Protein AF-A0A0C9UQQ0-F1 (afdb_monomer_lite)

Organism: Sphaerobolus stellatus (strain SS14) (NCBI:txid990650)

Secondary structure (DSSP, 8-state):
----S---TT-GGG-------SS-------HHHHHHHHHHHHHHHH--GGGHHHHHHHHHHHHHHS-SS-TTTT---HHHHHHHHHHHHHHHHHHHHS--------PPP-

Foldseek 3Di:
DDDDPDPDPPPPVPDDPDDDPPDDPDDDPLVLLVVLLVLLVVLLVVLDLVSLVVSLVSLVVSQVPPDPPPPPPDPPHCVSNVSSVVSNVNSCVCVVPPDPPDPPDDPDDD

Structure (mmCIF, N/CA/C/O backbone):
data_AF-A0A0C9UQQ0-F1
#
_entry.id   AF-A0A0C9UQQ0-F1
#
loop_
_atom_site.group_PDB
_atom_site.id
_atom_site.type_symbol
_atom_site.label_atom_id
_atom_site.label_alt_id
_atom_site.label_comp_id
_atom_site.label_asym_id
_atom_site.label_entity_id
_atom_site.label_seq_id
_atom_site.pdbx_PDB_ins_code
_atom_site.Cartn_x
_atom_site.Cartn_y
_atom_site.Cartn_z
_atom_site.occupancy
_atom_site.B_iso_or_equiv
_atom_site.auth_seq_id
_atom_site.auth_comp_id
_atom_site.auth_asym_id
_atom_site.auth_atom_id
_atom_site.pdbx_PDB_model_num
ATOM 1 N N . MET A 1 1 ? 32.191 -33.423 -47.385 1.00 38.34 1 MET A N 1
ATOM 2 C CA . MET A 1 1 ? 31.825 -33.497 -45.953 1.00 38.34 1 MET A CA 1
ATOM 3 C C . MET A 1 1 ? 31.702 -32.057 -45.467 1.00 38.34 1 MET A C 1
ATOM 5 O O . MET A 1 1 ? 32.693 -31.356 -45.504 1.00 38.34 1 MET A O 1
ATOM 9 N N . SER A 1 2 ? 30.473 -31.533 -45.368 1.00 46.69 2 SER A N 1
ATOM 10 C CA . SER A 1 2 ? 29.757 -31.385 -44.082 1.00 46.69 2 SER A CA 1
ATOM 11 C C . SER A 1 2 ? 30.362 -30.217 -43.283 1.00 46.69 2 SER A C 1
ATOM 13 O O . SER A 1 2 ? 31.469 -30.362 -42.793 1.00 46.69 2 SER A O 1
ATOM 15 N N . GLN A 1 3 ? 29.736 -29.048 -43.146 1.00 52.81 3 GLN A N 1
ATOM 16 C CA . GLN A 1 3 ? 28.406 -28.850 -42.562 1.00 52.81 3 GLN A CA 1
ATOM 17 C C . GLN A 1 3 ? 27.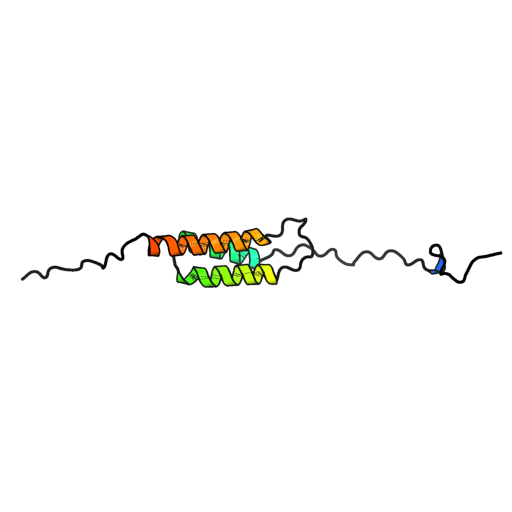661 -27.638 -43.152 1.00 52.81 3 GLN A C 1
ATOM 19 O O . GLN A 1 3 ? 28.233 -26.769 -43.800 1.00 52.81 3 GLN A O 1
ATOM 24 N N . SER A 1 4 ? 26.351 -27.676 -42.940 1.00 48.22 4 SER A N 1
ATOM 25 C CA . SER A 1 4 ? 25.288 -26.756 -43.328 1.00 48.22 4 SER A CA 1
ATOM 26 C C . SER A 1 4 ? 25.578 -25.268 -43.145 1.00 48.22 4 SER A C 1
ATOM 28 O O . SER A 1 4 ? 26.258 -24.858 -42.212 1.00 48.22 4 SER A O 1
ATOM 30 N N . THR A 1 5 ? 24.915 -24.482 -43.995 1.00 54.09 5 THR A N 1
ATOM 31 C CA . THR A 1 5 ? 24.582 -23.046 -43.940 1.00 54.09 5 THR A CA 1
ATOM 32 C C . THR A 1 5 ? 23.835 -22.658 -42.650 1.00 54.09 5 THR A C 1
ATOM 34 O O . THR A 1 5 ? 22.762 -22.060 -42.669 1.00 54.09 5 THR A O 1
ATOM 37 N N . GLN A 1 6 ? 24.357 -23.084 -41.510 1.00 57.81 6 GLN A N 1
ATOM 38 C CA . GLN A 1 6 ? 23.810 -22.891 -40.185 1.00 57.81 6 GLN A CA 1
ATOM 39 C C . GLN A 1 6 ? 24.735 -21.881 -39.526 1.00 57.81 6 GLN A C 1
ATOM 41 O O . GLN A 1 6 ? 25.897 -22.191 -39.290 1.00 57.81 6 GLN A O 1
ATOM 46 N N . ALA A 1 7 ? 24.224 -20.657 -39.373 1.00 64.75 7 ALA A N 1
ATOM 47 C CA . ALA A 1 7 ? 24.937 -19.488 -38.871 1.00 64.75 7 ALA A CA 1
ATOM 48 C C . ALA A 1 7 ? 25.946 -19.876 -37.783 1.00 64.75 7 ALA A C 1
ATOM 50 O O . ALA A 1 7 ? 25.546 -20.336 -36.711 1.00 64.75 7 ALA A O 1
ATOM 51 N N . ASP A 1 8 ? 27.236 -19.748 -38.099 1.00 74.75 8 ASP A N 1
ATOM 52 C CA . ASP A 1 8 ? 28.309 -20.079 -37.174 1.00 74.75 8 ASP A CA 1
ATOM 53 C C . ASP A 1 8 ? 28.226 -19.105 -35.987 1.00 74.75 8 ASP A C 1
ATOM 55 O O . ASP A 1 8 ? 28.390 -17.898 -36.173 1.00 74.75 8 ASP A O 1
ATOM 59 N N . PRO A 1 9 ? 27.949 -19.579 -34.758 1.00 73.75 9 PRO A N 1
ATOM 60 C CA . PRO A 1 9 ? 27.834 -18.708 -33.591 1.00 73.75 9 PRO A CA 1
ATOM 61 C C . PRO A 1 9 ? 29.172 -18.078 -33.174 1.00 73.75 9 PRO A C 1
ATOM 63 O O . PRO A 1 9 ? 29.201 -17.299 -32.222 1.00 73.75 9 PRO A O 1
ATOM 66 N N . ARG A 1 10 ? 30.280 -18.438 -33.834 1.00 72.69 10 ARG A N 1
ATOM 67 C CA . ARG A 1 10 ? 31.626 -17.903 -33.599 1.00 72.69 10 ARG A CA 1
ATOM 68 C C . ARG A 1 10 ? 32.086 -16.949 -34.704 1.00 72.69 10 ARG A C 1
ATOM 70 O O . ARG A 1 10 ? 33.278 -16.677 -34.791 1.00 72.69 10 ARG A O 1
ATOM 77 N N . ASP A 1 11 ? 31.170 -16.474 -35.546 1.00 79.19 11 ASP A N 1
ATOM 78 C CA . ASP A 1 11 ? 31.479 -15.541 -36.626 1.00 79.19 11 ASP A CA 1
ATOM 79 C C . ASP A 1 11 ? 31.992 -14.191 -36.070 1.00 79.19 11 ASP A C 1
ATOM 81 O O . ASP A 1 11 ? 31.222 -13.460 -35.435 1.00 79.19 11 ASP A O 1
ATOM 85 N N . PRO A 1 12 ? 33.267 -13.822 -36.319 1.00 76.69 12 PRO A N 1
ATOM 86 C CA . PRO A 1 12 ? 33.845 -12.573 -35.826 1.00 76.69 12 PRO A CA 1
ATOM 87 C C . PRO A 1 12 ? 33.226 -11.331 -36.482 1.00 76.69 12 PRO A C 1
ATOM 89 O O . PRO A 1 12 ? 33.375 -10.220 -35.978 1.00 76.69 12 PRO A O 1
ATOM 92 N N . SER A 1 13 ? 32.504 -11.490 -37.598 1.00 80.25 13 SER A N 1
ATOM 93 C CA . SER A 1 13 ? 31.788 -10.385 -38.244 1.00 80.25 13 SER A CA 1
ATOM 94 C C . SER A 1 13 ? 30.493 -9.990 -37.519 1.00 80.25 13 SER A C 1
ATOM 96 O O . SER A 1 13 ? 29.964 -8.904 -37.756 1.00 80.25 13 SER A O 1
ATOM 98 N N . ALA A 1 14 ? 30.014 -10.830 -36.594 1.00 76.69 14 ALA A N 1
ATOM 99 C CA . ALA A 1 14 ? 28.842 -10.576 -35.757 1.00 76.69 14 ALA A CA 1
ATOM 100 C C . ALA A 1 14 ? 29.190 -9.969 -34.380 1.00 76.69 14 ALA A C 1
ATOM 102 O O . ALA A 1 14 ? 28.309 -9.795 -33.532 1.00 76.69 14 ALA A O 1
ATOM 103 N N . GLU A 1 15 ? 30.461 -9.638 -34.139 1.00 82.19 15 GLU A N 1
ATOM 104 C CA . GLU A 1 15 ? 30.904 -9.011 -32.896 1.00 82.19 15 GLU A CA 1
ATOM 105 C C . GLU A 1 15 ? 30.443 -7.546 -32.836 1.00 82.19 15 GLU A C 1
ATOM 107 O O . GLU A 1 15 ? 30.807 -6.711 -33.663 1.00 82.19 15 GLU A O 1
ATOM 112 N N . VAL A 1 16 ? 29.638 -7.213 -31.825 1.00 83.19 16 VAL A N 1
ATOM 113 C CA . VAL A 1 16 ? 29.220 -5.835 -31.537 1.00 83.19 16 VAL A CA 1
ATOM 114 C C . VAL A 1 16 ? 29.936 -5.372 -30.269 1.00 83.19 16 VAL A C 1
ATOM 116 O O . VAL A 1 16 ? 29.941 -6.110 -29.278 1.00 83.19 16 VAL A O 1
ATOM 119 N N . PRO A 1 17 ? 30.529 -4.161 -30.245 1.00 82.69 17 PRO A N 1
ATOM 120 C CA . PRO A 1 17 ? 31.155 -3.639 -29.040 1.00 82.69 17 PRO A CA 1
ATOM 121 C C . PRO A 1 17 ? 30.134 -3.575 -27.904 1.00 82.69 17 PRO A C 1
ATOM 123 O O . PRO A 1 17 ? 29.027 -3.057 -28.066 1.00 82.69 17 PRO A O 1
ATOM 126 N N . LEU A 1 18 ? 30.521 -4.086 -26.735 1.00 80.31 18 LEU A N 1
ATOM 127 C CA . LEU A 1 18 ? 29.687 -4.065 -25.540 1.00 80.31 18 LEU A CA 1
ATOM 128 C C . LEU A 1 18 ? 29.391 -2.611 -25.138 1.00 80.31 18 LEU A C 1
ATOM 130 O O . LEU A 1 18 ? 30.210 -1.951 -24.498 1.00 80.31 18 LEU A O 1
ATOM 134 N N . SER A 1 19 ? 28.207 -2.107 -25.485 1.00 83.12 19 SER A N 1
ATOM 135 C CA . SER A 1 19 ? 27.733 -0.817 -24.994 1.00 83.12 19 SER A CA 1
ATOM 136 C C . SER A 1 19 ? 27.001 -1.023 -23.673 1.00 83.12 19 SER A C 1
ATOM 138 O O . SER A 1 19 ? 25.894 -1.566 -23.639 1.00 83.12 19 SER A O 1
ATOM 140 N N . LEU A 1 20 ? 27.602 -0.573 -22.575 1.00 80.88 20 LEU A N 1
ATOM 141 C CA . LEU A 1 20 ? 26.883 -0.491 -21.310 1.00 80.88 20 LEU A CA 1
ATOM 142 C C . LEU A 1 20 ? 25.758 0.552 -21.439 1.00 80.88 20 LEU A C 1
ATOM 144 O O . LEU A 1 20 ? 25.945 1.579 -22.100 1.00 80.88 20 LEU A O 1
ATOM 148 N N . PRO A 1 21 ? 24.587 0.325 -20.821 1.00 78.75 21 PRO A N 1
ATOM 149 C CA . PRO A 1 21 ? 23.523 1.316 -20.821 1.00 78.75 21 PRO A CA 1
ATOM 150 C C . PRO A 1 21 ? 24.042 2.640 -20.245 1.00 78.75 21 PRO A C 1
ATOM 152 O O . PRO A 1 21 ? 24.675 2.669 -19.191 1.00 78.75 21 PRO A O 1
ATOM 155 N N . LYS A 1 22 ? 23.744 3.748 -20.942 1.00 71.44 22 LYS A N 1
ATOM 156 C CA . LYS A 1 22 ? 24.230 5.112 -20.640 1.00 71.44 22 LYS A CA 1
ATOM 157 C C . LYS A 1 22 ? 23.965 5.558 -19.195 1.00 71.44 22 LYS A C 1
ATOM 159 O O . LYS A 1 22 ? 24.650 6.436 -18.681 1.00 71.44 22 LYS A O 1
ATOM 164 N N . ALA A 1 23 ? 22.981 4.952 -18.540 1.00 74.06 23 ALA A N 1
ATOM 165 C CA . ALA A 1 23 ? 22.782 5.062 -17.110 1.00 74.06 23 ALA A CA 1
ATOM 166 C C . ALA A 1 23 ? 22.220 3.748 -16.567 1.00 74.06 23 ALA A C 1
ATOM 168 O O . ALA A 1 23 ? 21.233 3.215 -17.076 1.00 74.06 23 ALA A O 1
ATOM 169 N N . TRP A 1 24 ? 22.805 3.275 -15.472 1.00 65.31 24 TRP A N 1
ATOM 170 C CA . TRP A 1 24 ? 22.096 2.406 -14.546 1.00 65.31 24 TRP A CA 1
ATOM 171 C C . TRP A 1 24 ? 20.933 3.225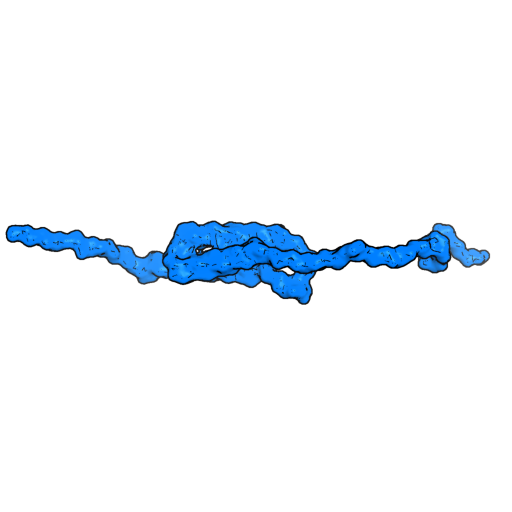 -13.985 1.00 65.31 24 TRP A C 1
ATOM 173 O O . TRP A 1 24 ? 21.158 4.337 -13.496 1.00 65.31 24 TRP A O 1
ATOM 183 N N . ARG A 1 25 ? 19.688 2.740 -14.104 1.00 61.34 25 ARG A N 1
ATOM 184 C CA . ARG A 1 25 ? 18.549 3.410 -13.460 1.00 61.34 25 ARG A CA 1
ATOM 185 C C . ARG A 1 25 ? 18.864 3.504 -11.972 1.00 61.34 25 ARG A C 1
ATOM 187 O O . ARG A 1 25 ? 18.869 2.489 -11.285 1.00 61.34 25 ARG A O 1
ATOM 194 N N . LYS A 1 26 ? 19.156 4.714 -11.495 1.00 59.84 26 LYS A N 1
ATOM 195 C CA . LYS A 1 26 ? 19.209 4.983 -10.064 1.00 59.84 26 LYS A CA 1
ATOM 196 C C . LYS A 1 26 ? 17.814 4.704 -9.517 1.00 59.84 26 LYS A C 1
ATOM 198 O O . LYS A 1 26 ? 16.836 5.192 -10.084 1.00 59.84 26 LYS A O 1
ATOM 203 N N . GLU A 1 27 ? 17.757 3.880 -8.476 1.00 60.47 27 GLU A N 1
ATOM 204 C CA . GLU A 1 27 ? 16.571 3.640 -7.654 1.00 60.47 27 GLU A CA 1
ATOM 205 C C . GLU A 1 27 ? 15.923 5.002 -7.358 1.00 60.47 27 GLU A C 1
ATOM 207 O O . GLU A 1 27 ? 16.513 5.843 -6.678 1.00 60.47 27 GLU A O 1
ATOM 212 N N . ALA A 1 28 ? 14.759 5.274 -7.948 1.00 63.34 28 ALA A N 1
ATOM 213 C CA . ALA A 1 28 ? 13.980 6.433 -7.550 1.00 63.34 28 ALA A CA 1
ATOM 214 C C . ALA A 1 28 ? 13.301 6.061 -6.227 1.00 63.34 28 ALA A C 1
ATOM 216 O O . ALA A 1 28 ? 12.725 4.973 -6.159 1.00 63.34 28 ALA A O 1
ATOM 217 N N . PRO A 1 29 ? 13.360 6.909 -5.183 1.00 63.38 29 PRO A N 1
ATOM 218 C CA . PRO A 1 29 ? 12.609 6.641 -3.967 1.00 63.38 29 PRO A CA 1
ATOM 219 C C . PRO A 1 29 ? 11.133 6.471 -4.332 1.00 63.38 29 PRO A C 1
ATOM 221 O O . PRO A 1 29 ? 10.553 7.324 -5.009 1.00 63.38 29 PRO A O 1
ATOM 224 N N . ASP A 1 30 ? 10.543 5.351 -3.914 1.00 70.12 30 ASP A N 1
ATOM 225 C CA . ASP A 1 30 ? 9.134 5.060 -4.157 1.00 70.12 30 ASP A CA 1
ATOM 226 C C . ASP A 1 30 ? 8.269 5.950 -3.256 1.00 70.12 30 ASP A C 1
ATOM 228 O O . ASP A 1 30 ? 7.854 5.580 -2.154 1.00 70.12 30 ASP A O 1
ATOM 232 N N . GLY A 1 31 ? 8.045 7.181 -3.719 1.00 75.38 31 GLY A N 1
ATOM 233 C CA . GLY A 1 31 ? 7.256 8.178 -3.005 1.00 75.38 31 GLY A CA 1
ATOM 234 C C . GLY A 1 31 ? 5.823 7.714 -2.753 1.00 75.38 31 GLY A C 1
ATOM 235 O O . GLY A 1 31 ? 5.248 8.050 -1.722 1.00 75.38 31 GLY A O 1
ATOM 236 N N . LEU A 1 32 ? 5.258 6.893 -3.642 1.00 76.25 32 LEU A N 1
ATOM 237 C CA . LEU A 1 32 ? 3.903 6.371 -3.486 1.00 76.25 32 LEU A CA 1
ATOM 238 C C . LEU A 1 32 ? 3.830 5.288 -2.403 1.00 76.25 32 LEU A C 1
ATOM 240 O O . LEU A 1 32 ? 2.867 5.266 -1.633 1.00 76.25 32 LEU A O 1
ATOM 244 N N . ALA A 1 33 ? 4.836 4.418 -2.286 1.00 74.19 33 ALA A N 1
ATOM 245 C CA . ALA A 1 33 ? 4.924 3.480 -1.163 1.00 74.19 33 ALA A CA 1
ATOM 246 C C . ALA A 1 33 ? 5.189 4.189 0.178 1.00 74.19 33 ALA A C 1
ATOM 248 O O . ALA A 1 33 ? 4.615 3.818 1.202 1.00 74.19 33 ALA A O 1
ATOM 249 N N . ALA A 1 34 ? 6.005 5.245 0.188 1.00 80.38 34 ALA A N 1
ATOM 250 C CA . ALA A 1 34 ? 6.216 6.050 1.391 1.00 80.38 34 ALA A CA 1
ATOM 251 C C . ALA A 1 34 ? 4.920 6.740 1.853 1.00 80.38 34 ALA A C 1
ATOM 253 O O . ALA A 1 34 ? 4.581 6.704 3.038 1.00 80.38 34 ALA A O 1
ATOM 254 N N . ILE A 1 35 ? 4.160 7.319 0.915 1.00 82.75 35 ILE A N 1
ATOM 255 C CA . ILE A 1 35 ? 2.866 7.948 1.205 1.00 82.75 35 ILE A CA 1
ATOM 256 C C . ILE A 1 35 ? 1.859 6.910 1.707 1.00 82.75 35 ILE A C 1
ATOM 258 O O . ILE A 1 35 ? 1.139 7.192 2.663 1.00 82.75 35 ILE A O 1
ATOM 262 N N . SER A 1 36 ? 1.811 5.711 1.118 1.00 80.38 36 SER A N 1
ATOM 263 C CA . SER A 1 36 ? 0.881 4.668 1.566 1.00 80.38 36 SER A CA 1
ATOM 264 C C . SER A 1 36 ? 1.194 4.190 2.987 1.00 80.38 36 SER A C 1
ATOM 266 O O . SER A 1 36 ? 0.284 4.102 3.813 1.00 80.38 36 SER A O 1
ATOM 268 N N . MET A 1 37 ? 2.472 3.967 3.314 1.00 82.25 37 MET A N 1
ATOM 269 C CA . MET A 1 37 ? 2.899 3.628 4.675 1.00 82.25 37 MET A CA 1
ATOM 270 C C . MET A 1 37 ? 2.570 4.741 5.670 1.00 82.25 37 MET A C 1
ATOM 272 O O . MET A 1 37 ? 2.027 4.467 6.743 1.00 82.25 37 MET A O 1
ATOM 276 N N . PHE A 1 38 ? 2.847 5.994 5.309 1.00 84.44 38 PHE A N 1
ATOM 277 C CA . PHE A 1 38 ? 2.542 7.138 6.161 1.00 84.44 38 PHE A CA 1
ATOM 278 C C . PHE A 1 38 ? 1.038 7.270 6.415 1.00 84.44 38 PHE A C 1
ATOM 280 O O . PHE A 1 38 ? 0.611 7.413 7.560 1.00 84.44 38 PHE A O 1
ATOM 287 N N . LEU A 1 39 ? 0.224 7.165 5.362 1.00 83.12 39 LEU A N 1
ATOM 288 C CA . LEU A 1 39 ? -1.227 7.281 5.457 1.00 83.12 39 LEU A CA 1
ATOM 289 C C . LEU A 1 39 ? -1.822 6.128 6.279 1.00 83.12 39 LEU A C 1
ATOM 291 O O . LEU A 1 39 ? -2.712 6.348 7.096 1.00 83.12 39 LEU A O 1
ATOM 295 N N . SER A 1 40 ? -1.271 4.921 6.145 1.00 79.31 40 SER A N 1
ATOM 296 C CA . SER A 1 40 ? -1.630 3.769 6.976 1.00 79.31 40 SER A CA 1
ATOM 297 C C . SER A 1 40 ? -1.281 3.982 8.456 1.00 79.31 40 SER A C 1
ATOM 299 O O . SER A 1 40 ? -2.082 3.657 9.335 1.00 79.31 40 SER A O 1
ATOM 301 N N . GLY A 1 41 ? -0.125 4.584 8.752 1.00 81.62 41 GLY A N 1
ATOM 302 C CA . GLY A 1 41 ? 0.236 4.998 10.111 1.00 81.62 41 GLY A CA 1
ATOM 303 C C . GLY A 1 41 ? -0.706 6.075 10.659 1.00 81.62 41 GLY A C 1
ATOM 304 O O . GLY A 1 41 ? -1.179 5.974 11.791 1.00 81.62 41 GLY A O 1
ATOM 305 N N . ALA A 1 42 ? -1.058 7.062 9.835 1.00 81.62 42 ALA A N 1
ATOM 306 C CA . ALA A 1 42 ? -1.986 8.125 10.207 1.00 81.62 42 ALA A CA 1
ATOM 307 C C . ALA A 1 42 ? -3.391 7.588 10.532 1.00 81.62 42 ALA A C 1
ATOM 309 O O . ALA A 1 42 ? -3.995 8.025 11.510 1.00 81.62 42 ALA A O 1
ATOM 310 N N . VAL A 1 43 ? -3.894 6.602 9.779 1.00 81.19 43 VAL A N 1
ATOM 311 C CA . VAL A 1 43 ? -5.171 5.921 10.074 1.00 81.19 43 VAL A CA 1
ATOM 312 C C . VAL A 1 43 ? -5.131 5.244 11.443 1.00 81.19 43 VAL A C 1
ATOM 314 O O . VAL A 1 43 ? -6.089 5.352 12.209 1.00 81.19 43 VAL A O 1
ATOM 317 N N . MET A 1 44 ? -4.018 4.588 11.773 1.00 78.75 44 MET A N 1
ATOM 318 C CA . MET A 1 44 ? -3.864 3.881 13.043 1.00 78.75 44 MET A CA 1
ATOM 319 C C . MET A 1 44 ? -3.800 4.842 14.240 1.00 78.75 44 MET A C 1
ATOM 321 O O . MET A 1 44 ? -4.421 4.574 15.268 1.00 78.75 44 MET A O 1
ATOM 325 N N . VAL A 1 45 ? -3.112 5.979 14.095 1.00 78.56 45 VAL A N 1
ATOM 326 C CA . VAL A 1 45 ? -3.000 7.001 15.154 1.00 78.56 45 VAL A CA 1
ATOM 327 C C . VAL A 1 45 ? -4.302 7.783 15.317 1.00 78.56 45 VAL A C 1
ATOM 329 O O . VAL A 1 45 ? -4.772 7.987 16.433 1.00 78.56 45 VAL A O 1
ATOM 332 N N . MET A 1 46 ? -4.908 8.208 14.209 1.00 77.56 46 MET A N 1
ATOM 333 C CA . MET A 1 46 ? -6.109 9.042 14.236 1.00 77.56 46 MET A CA 1
ATOM 334 C C . MET A 1 46 ? -7.380 8.230 14.515 1.00 77.56 46 MET A C 1
ATOM 336 O O . MET A 1 46 ? -8.401 8.805 14.884 1.00 77.56 46 MET A O 1
ATOM 340 N N . ARG A 1 47 ? -7.338 6.902 14.322 1.00 68.56 47 ARG A N 1
ATOM 341 C CA . ARG A 1 47 ? -8.487 5.985 14.449 1.00 68.56 47 ARG A CA 1
ATOM 342 C C . ARG A 1 47 ? -9.708 6.469 13.651 1.00 68.56 47 ARG A C 1
ATOM 344 O O . ARG A 1 47 ? -10.850 6.226 14.029 1.00 68.56 47 ARG A O 1
ATOM 351 N N . ASN A 1 48 ? -9.467 7.171 12.540 1.00 74.00 48 ASN A N 1
ATOM 352 C CA . ASN A 1 48 ? -10.509 7.762 11.711 1.00 74.00 48 ASN A CA 1
ATOM 353 C C . ASN A 1 48 ? -10.818 6.863 10.507 1.00 74.00 48 ASN A C 1
ATOM 355 O O . ASN A 1 48 ? -9.991 6.678 9.611 1.00 74.00 48 ASN A O 1
ATOM 359 N N . ARG A 1 49 ? -12.051 6.350 10.468 1.00 69.62 49 ARG A N 1
ATOM 360 C CA . ARG A 1 49 ? -12.540 5.415 9.446 1.00 69.62 49 ARG A CA 1
ATOM 361 C C . ARG A 1 49 ? -12.512 5.987 8.028 1.00 69.62 49 ARG A C 1
ATOM 363 O O . ARG A 1 49 ? -12.292 5.237 7.080 1.00 69.62 49 ARG A O 1
ATOM 370 N N . TYR A 1 50 ? -12.720 7.293 7.867 1.00 77.00 50 TYR A N 1
ATOM 371 C CA . TYR A 1 50 ? -12.801 7.914 6.540 1.00 77.00 50 TYR A CA 1
ATOM 372 C C . TYR A 1 50 ? -11.463 7.901 5.788 1.00 77.00 50 TYR A C 1
ATOM 374 O O . TYR A 1 50 ? -11.461 7.878 4.560 1.00 77.00 50 TYR A O 1
ATOM 382 N N . PHE A 1 51 ? -10.334 7.835 6.501 1.00 75.69 51 PHE A N 1
ATOM 383 C CA . PHE A 1 51 ? -9.003 7.782 5.888 1.00 75.69 51 PHE A CA 1
ATOM 384 C C . PHE A 1 51 ? -8.529 6.363 5.542 1.00 75.69 51 PHE A C 1
ATOM 386 O O . PHE A 1 51 ? -7.580 6.215 4.773 1.00 75.69 51 PHE A O 1
ATOM 393 N N . ALA A 1 52 ? -9.208 5.321 6.034 1.00 75.38 52 ALA A N 1
ATOM 394 C CA . ALA A 1 52 ? -8.822 3.934 5.771 1.00 75.38 52 ALA A CA 1
ATOM 395 C C . ALA A 1 52 ? -8.975 3.548 4.287 1.00 75.38 52 ALA A C 1
ATOM 397 O O . ALA A 1 52 ? -8.107 2.887 3.721 1.00 75.38 52 ALA A O 1
ATOM 398 N N . TRP A 1 53 ? -10.045 4.014 3.636 1.00 81.12 53 TRP A N 1
ATOM 399 C CA . TRP A 1 53 ? -10.303 3.745 2.219 1.00 81.12 53 TRP A CA 1
ATOM 400 C C . TRP A 1 53 ? -9.277 4.408 1.281 1.00 81.12 53 TRP A C 1
ATOM 402 O O . TRP A 1 53 ? -8.708 3.698 0.449 1.00 81.12 53 TRP A O 1
ATOM 412 N N . PRO A 1 54 ? -8.959 5.713 1.421 1.00 80.69 54 PRO A N 1
ATOM 413 C CA . PRO A 1 54 ? -7.861 6.336 0.683 1.00 80.69 54 PRO A CA 1
ATOM 414 C C . PRO A 1 54 ? -6.512 5.647 0.910 1.00 80.69 54 PRO A C 1
ATOM 416 O O . PRO A 1 54 ? -5.779 5.432 -0.051 1.00 80.69 54 PRO A O 1
ATOM 419 N N . ALA A 1 55 ? -6.196 5.254 2.151 1.00 78.81 55 ALA A N 1
ATOM 420 C CA . ALA A 1 55 ? -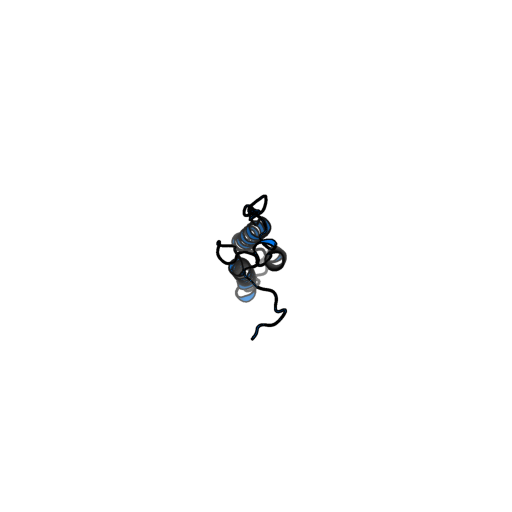4.947 4.560 2.471 1.00 78.81 55 ALA A CA 1
ATOM 421 C C . ALA A 1 55 ? -4.804 3.236 1.713 1.00 78.81 55 ALA A C 1
ATOM 423 O O . ALA A 1 55 ? -3.753 2.967 1.128 1.00 78.81 55 ALA A O 1
ATOM 424 N N . LEU A 1 56 ? -5.875 2.441 1.667 1.00 80.88 56 LEU A N 1
ATOM 425 C CA . LEU A 1 56 ? -5.890 1.178 0.937 1.00 80.88 56 LEU A CA 1
ATOM 426 C C . LEU A 1 56 ? -5.779 1.389 -0.578 1.00 80.88 56 LEU A C 1
ATOM 428 O O . LEU A 1 56 ? -4.985 0.716 -1.230 1.00 80.88 56 LEU A O 1
ATOM 432 N N . LEU A 1 57 ? -6.542 2.334 -1.135 1.00 84.94 57 LEU A N 1
ATOM 433 C CA . LEU A 1 57 ? -6.507 2.630 -2.570 1.00 84.94 57 LEU A CA 1
ATOM 434 C C . LEU A 1 57 ? -5.123 3.100 -3.014 1.00 84.94 57 LEU A C 1
ATOM 436 O O . 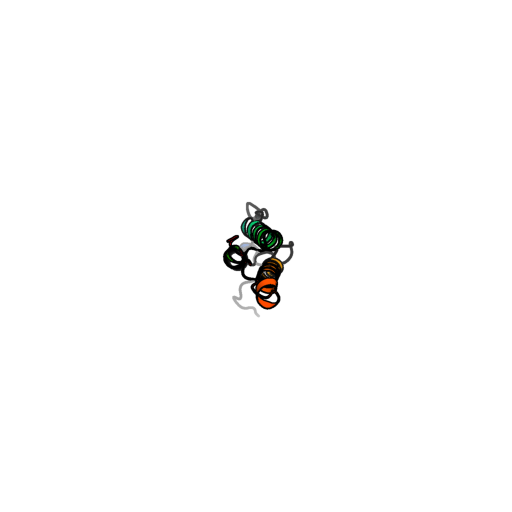LEU A 1 57 ? -4.626 2.639 -4.038 1.00 84.94 57 LEU A O 1
ATOM 440 N N . VAL A 1 58 ? -4.481 3.965 -2.226 1.00 83.50 58 VAL A N 1
ATOM 441 C CA . VAL A 1 58 ? -3.115 4.419 -2.503 1.00 83.50 58 VAL A CA 1
ATOM 442 C C . VAL A 1 58 ? -2.134 3.256 -2.383 1.00 83.50 58 VAL A C 1
ATOM 444 O O . VAL A 1 58 ? -1.312 3.091 -3.273 1.00 83.50 58 VAL A O 1
ATOM 447 N N . ALA A 1 59 ? -2.246 2.392 -1.369 1.00 79.75 59 ALA A N 1
ATOM 448 C CA . ALA A 1 59 ? -1.378 1.217 -1.240 1.00 79.75 59 ALA A CA 1
ATOM 449 C C . ALA A 1 59 ? -1.497 0.248 -2.432 1.00 79.75 59 ALA A C 1
ATOM 451 O O . ALA A 1 59 ? -0.485 -0.239 -2.939 1.00 79.75 59 ALA A O 1
ATOM 452 N N . VAL A 1 60 ? -2.719 0.000 -2.913 1.00 81.94 60 VAL A N 1
ATOM 453 C CA . VAL A 1 60 ? -2.968 -0.832 -4.100 1.00 81.94 60 VAL A CA 1
ATOM 454 C C . VAL A 1 60 ? -2.454 -0.147 -5.366 1.00 81.94 60 VAL A C 1
ATOM 456 O O . VAL A 1 60 ? -1.810 -0.794 -6.191 1.00 81.94 60 VAL A O 1
ATOM 459 N N . ALA A 1 61 ? -2.674 1.161 -5.511 1.00 82.38 61 ALA A N 1
ATOM 460 C CA . ALA A 1 61 ? -2.156 1.930 -6.638 1.00 82.38 61 ALA A CA 1
ATOM 461 C C . ALA A 1 61 ? -0.620 1.915 -6.676 1.00 82.38 61 ALA A C 1
ATOM 463 O O . ALA A 1 61 ? -0.049 1.736 -7.752 1.00 82.38 61 ALA A O 1
ATOM 464 N N . SER A 1 62 ? 0.047 2.024 -5.521 1.00 74.19 62 SER A N 1
ATOM 465 C CA . SER A 1 62 ? 1.503 1.883 -5.398 1.00 74.19 62 SER A CA 1
ATOM 466 C C . SER A 1 62 ? 1.965 0.492 -5.827 1.00 74.19 62 SER A C 1
ATOM 468 O O . SER A 1 62 ? 2.909 0.374 -6.601 1.00 74.19 62 SER A O 1
ATOM 470 N N . TYR A 1 63 ? 1.263 -0.563 -5.403 1.00 76.81 63 TYR A N 1
ATOM 471 C CA . TYR A 1 63 ? 1.602 -1.937 -5.779 1.00 76.81 63 TYR A CA 1
ATOM 472 C C . TYR A 1 63 ? 1.447 -2.207 -7.280 1.00 76.81 63 TYR A C 1
ATOM 474 O O . TYR A 1 63 ? 2.312 -2.831 -7.885 1.00 76.81 63 TYR A O 1
ATOM 482 N N . VAL A 1 64 ? 0.375 -1.712 -7.904 1.00 78.62 64 VAL A N 1
ATOM 483 C CA . VAL A 1 64 ? 0.154 -1.867 -9.353 1.00 78.62 64 VAL A CA 1
ATOM 484 C C . VAL A 1 64 ? 1.124 -0.999 -10.163 1.00 78.62 64 VAL A C 1
ATOM 486 O O . VAL A 1 64 ? 1.566 -1.396 -11.241 1.00 78.62 64 VAL A O 1
ATOM 489 N N . SER A 1 65 ? 1.487 0.175 -9.642 1.00 74.94 65 SER A N 1
ATOM 490 C CA . SER A 1 65 ? 2.446 1.084 -10.285 1.00 74.94 65 SER A CA 1
ATOM 491 C C . SER A 1 65 ? 3.900 0.623 -10.130 1.00 74.94 65 SER A C 1
ATOM 493 O O . SER A 1 65 ? 4.767 1.065 -10.892 1.00 74.94 65 SER A O 1
ATOM 495 N N . ALA A 1 66 ? 4.178 -0.285 -9.189 1.00 68.00 66 ALA A N 1
ATOM 496 C CA . ALA A 1 66 ? 5.488 -0.885 -9.005 1.00 68.00 66 ALA A CA 1
ATOM 497 C C . ALA A 1 66 ? 5.819 -1.803 -10.194 1.00 68.00 66 ALA A C 1
ATOM 499 O O . ALA A 1 66 ? 5.368 -2.944 -10.300 1.00 68.00 66 ALA A O 1
ATOM 500 N N . LYS A 1 67 ? 6.638 -1.305 -11.126 1.00 63.41 67 LYS A N 1
ATOM 501 C CA . LYS A 1 67 ? 7.156 -2.125 -12.230 1.00 63.41 67 LYS A CA 1
ATOM 502 C C . LYS A 1 67 ? 8.046 -3.243 -11.654 1.00 63.41 67 LYS A C 1
ATOM 504 O O . LYS A 1 67 ? 8.903 -2.939 -10.826 1.00 63.41 67 LYS A O 1
ATOM 509 N N . PRO A 1 68 ? 7.933 -4.506 -12.114 1.00 55.56 68 PRO A N 1
ATOM 510 C CA . PRO A 1 68 ? 8.540 -5.692 -11.482 1.00 55.56 68 PRO A CA 1
ATOM 511 C C . PRO A 1 68 ? 10.068 -5.819 -11.666 1.00 55.56 68 PRO A C 1
ATOM 513 O O . PRO A 1 68 ? 10.619 -6.915 -11.697 1.00 55.56 68 PRO A O 1
ATOM 516 N N . MET A 1 69 ? 10.793 -4.712 -11.801 1.00 52.19 69 MET A 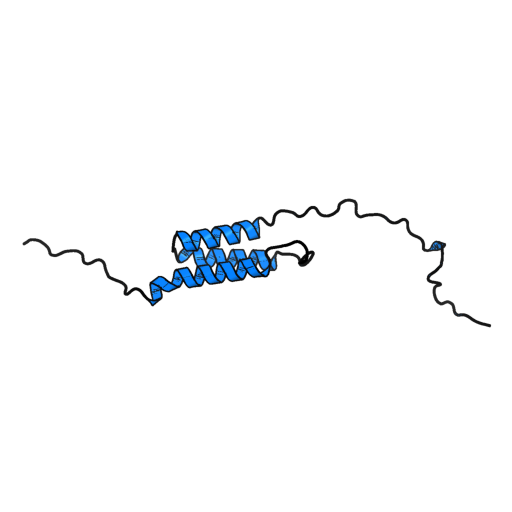N 1
ATOM 517 C CA . MET A 1 69 ? 12.184 -4.695 -12.256 1.00 52.19 69 MET A CA 1
ATOM 518 C C . MET A 1 69 ? 13.230 -4.618 -11.137 1.00 52.19 69 MET A C 1
ATOM 520 O O . MET A 1 69 ? 14.307 -4.115 -11.418 1.00 52.19 69 MET A O 1
ATOM 524 N N . ARG A 1 70 ? 12.944 -5.114 -9.917 1.00 56.47 70 ARG A N 1
ATOM 525 C CA . ARG A 1 70 ? 13.925 -5.530 -8.874 1.00 56.47 70 ARG A CA 1
ATOM 526 C C . ARG A 1 70 ? 13.216 -5.880 -7.551 1.00 56.47 70 ARG A C 1
ATOM 528 O O . ARG A 1 70 ? 13.226 -5.116 -6.597 1.00 56.47 70 ARG A O 1
ATOM 535 N N . GLN A 1 71 ? 12.649 -7.086 -7.441 1.00 53.25 71 GLN A N 1
ATOM 536 C CA . GLN A 1 71 ? 12.264 -7.645 -6.126 1.00 53.25 71 GLN A CA 1
ATOM 537 C C . GLN A 1 71 ? 13.480 -7.979 -5.233 1.00 53.25 71 GLN A C 1
ATOM 539 O O . GLN A 1 71 ? 13.313 -8.299 -4.062 1.00 53.25 71 GLN A O 1
ATOM 544 N N . LYS A 1 72 ? 14.705 -7.911 -5.773 1.00 54.41 72 LYS A N 1
ATOM 545 C CA . LYS A 1 72 ? 15.947 -8.256 -5.068 1.00 54.41 72 LYS A CA 1
ATOM 546 C C . LYS A 1 72 ? 16.549 -7.125 -4.226 1.00 54.41 72 LYS A C 1
ATOM 548 O O . LYS A 1 72 ? 17.373 -7.426 -3.374 1.00 54.41 72 LYS A O 1
ATOM 553 N N . ASP A 1 73 ? 16.123 -5.875 -4.411 1.00 52.00 73 ASP A N 1
ATOM 554 C CA . ASP A 1 73 ? 16.754 -4.704 -3.776 1.00 52.00 73 ASP A CA 1
ATOM 555 C C . ASP A 1 73 ? 15.884 -4.021 -2.699 1.00 52.00 73 ASP A C 1
ATOM 557 O O . ASP A 1 73 ? 16.178 -2.912 -2.268 1.00 52.00 73 ASP A O 1
ATOM 561 N N . GLY A 1 74 ? 14.835 -4.690 -2.203 1.00 54.19 74 GLY A N 1
ATOM 562 C CA . GLY A 1 74 ? 14.107 -4.220 -1.014 1.00 54.19 74 GLY A CA 1
ATOM 563 C C . GLY A 1 74 ? 12.941 -3.261 -1.276 1.00 54.19 74 GLY A C 1
ATOM 564 O O . GLY A 1 74 ? 12.522 -2.544 -0.371 1.00 54.19 74 GLY A O 1
ATOM 565 N N . GLY A 1 75 ? 12.371 -3.267 -2.484 1.00 55.41 75 GLY A N 1
ATOM 566 C CA . GLY A 1 75 ? 11.114 -2.569 -2.755 1.00 55.41 75 GLY A CA 1
ATOM 567 C C . GLY A 1 75 ? 9.986 -3.089 -1.856 1.00 55.41 75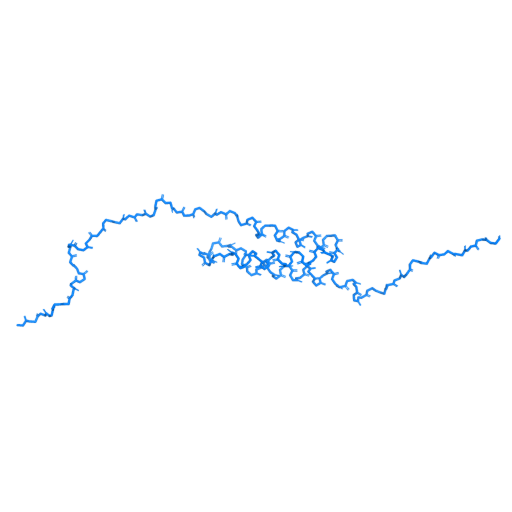 GLY A C 1
ATOM 568 O O . GLY A 1 75 ? 9.744 -4.297 -1.795 1.00 55.41 75 GLY A O 1
ATOM 569 N N . SER A 1 76 ? 9.294 -2.176 -1.165 1.00 58.84 76 SER A N 1
ATOM 570 C CA . SER A 1 76 ? 8.087 -2.435 -0.367 1.00 58.84 76 SER A CA 1
ATOM 571 C C . SER A 1 76 ? 6.950 -2.916 -1.276 1.00 58.84 76 SER A C 1
ATOM 573 O O . SER A 1 76 ? 6.044 -2.163 -1.616 1.00 58.84 76 SER A O 1
ATOM 575 N N . GLY A 1 77 ? 7.026 -4.171 -1.714 1.00 70.38 77 GLY A N 1
ATOM 576 C CA . GLY A 1 77 ? 6.030 -4.794 -2.574 1.00 70.38 77 GLY A CA 1
ATOM 577 C C . GLY A 1 77 ? 4.755 -5.091 -1.792 1.00 70.38 77 GLY A C 1
ATOM 578 O O . GLY A 1 77 ? 3.896 -4.238 -1.597 1.00 70.38 77 GLY A O 1
ATOM 579 N N . PHE A 1 78 ? 4.621 -6.332 -1.328 1.00 74.38 78 PHE A N 1
ATOM 580 C CA . PHE A 1 78 ? 3.388 -6.804 -0.695 1.00 74.38 78 PHE A CA 1
ATOM 581 C C . PHE A 1 78 ? 3.181 -6.286 0.741 1.00 74.38 78 PHE A C 1
ATOM 583 O O . PHE A 1 78 ? 2.048 -6.164 1.203 1.00 74.38 78 PHE A O 1
ATOM 590 N N . SER A 1 79 ? 4.261 -5.934 1.443 1.00 76.25 79 SER A N 1
ATOM 591 C CA . SER A 1 79 ? 4.221 -5.468 2.836 1.00 76.25 79 SER A CA 1
ATOM 592 C C . SER A 1 79 ? 3.369 -4.208 3.023 1.00 76.25 79 SER A C 1
ATOM 594 O O . SER A 1 79 ? 2.624 -4.124 3.997 1.00 76.25 79 SER A O 1
ATOM 596 N N . GLY A 1 80 ? 3.415 -3.263 2.076 1.00 75.56 80 GLY A N 1
ATOM 597 C CA . GLY A 1 80 ? 2.607 -2.041 2.122 1.00 75.56 80 GLY A CA 1
ATOM 598 C C . GLY A 1 80 ? 1.099 -2.310 2.055 1.00 75.56 80 GLY A C 1
ATOM 599 O O . GLY A 1 80 ? 0.331 -1.683 2.783 1.00 75.56 80 GLY A O 1
ATOM 600 N N . ILE A 1 81 ? 0.671 -3.291 1.251 1.00 79.25 81 ILE A N 1
ATOM 601 C CA . ILE A 1 81 ? -0.742 -3.694 1.166 1.00 79.25 81 ILE A CA 1
ATOM 602 C C . ILE A 1 81 ? -1.191 -4.353 2.467 1.00 79.25 81 ILE A C 1
ATOM 604 O O . ILE A 1 81 ? -2.250 -4.008 2.989 1.00 79.25 81 ILE A O 1
ATOM 608 N N . VAL A 1 82 ? -0.393 -5.284 3.002 1.00 83.19 82 VAL A N 1
ATOM 609 C CA . VAL A 1 82 ? -0.711 -5.971 4.266 1.00 83.19 82 VAL A CA 1
ATOM 610 C C . VAL A 1 82 ? -0.862 -4.959 5.398 1.00 83.19 82 VAL A C 1
ATOM 612 O O . VAL A 1 82 ? -1.810 -5.042 6.179 1.00 83.19 82 VAL A O 1
ATOM 615 N N . PHE A 1 83 ? 0.031 -3.971 5.454 1.00 82.44 83 PHE A N 1
ATOM 616 C CA . PHE A 1 83 ? -0.012 -2.931 6.472 1.00 82.44 83 PHE A CA 1
ATOM 617 C C . PHE A 1 83 ? -1.256 -2.038 6.337 1.00 82.44 83 PHE A C 1
ATOM 619 O O . PHE A 1 83 ? -1.940 -1.793 7.332 1.00 82.44 83 PHE A O 1
ATOM 626 N N . ALA A 1 84 ? -1.619 -1.640 5.112 1.00 80.38 84 ALA A N 1
ATOM 627 C CA . ALA A 1 84 ? -2.846 -0.884 4.845 1.00 80.38 84 ALA A CA 1
ATOM 628 C C . ALA A 1 84 ? -4.119 -1.675 5.199 1.00 80.38 84 ALA A C 1
ATOM 630 O O . ALA A 1 84 ? -5.057 -1.123 5.778 1.00 80.38 84 ALA A O 1
ATOM 631 N N . PHE A 1 85 ? -4.140 -2.982 4.921 1.00 84.25 85 PHE A N 1
ATOM 632 C CA . PHE A 1 85 ? -5.241 -3.865 5.316 1.00 84.25 85 PHE A CA 1
ATOM 633 C C . PHE A 1 85 ? -5.367 -3.989 6.837 1.00 84.25 85 PHE A C 1
ATOM 635 O O . PHE A 1 85 ? -6.472 -3.892 7.374 1.00 84.25 85 PHE A O 1
ATOM 642 N N . ALA A 1 86 ? -4.246 -4.163 7.539 1.00 82.69 86 ALA A N 1
ATOM 643 C CA . ALA A 1 86 ? -4.222 -4.230 8.997 1.00 82.69 86 ALA A CA 1
ATOM 644 C C . ALA A 1 86 ? -4.686 -2.910 9.634 1.00 82.69 86 ALA A C 1
ATOM 646 O O . ALA A 1 86 ? -5.472 -2.926 10.584 1.00 82.69 86 ALA A O 1
ATOM 647 N N . ALA A 1 87 ? -4.271 -1.767 9.080 1.00 81.38 87 ALA A N 1
ATOM 648 C CA . ALA A 1 87 ? -4.737 -0.455 9.522 1.00 81.38 87 ALA A CA 1
ATOM 649 C C . ALA A 1 87 ? -6.242 -0.271 9.288 1.00 81.38 87 ALA A C 1
ATOM 651 O O . ALA A 1 87 ? -6.938 0.236 10.169 1.00 81.38 87 ALA A O 1
ATOM 652 N N . MET A 1 88 ? -6.764 -0.742 8.149 1.00 82.44 88 MET A N 1
ATOM 653 C CA . MET A 1 88 ? -8.203 -0.742 7.900 1.00 82.44 88 MET A CA 1
ATOM 654 C C . MET A 1 88 ? -8.930 -1.598 8.941 1.00 82.44 88 MET A C 1
ATOM 656 O O . MET A 1 88 ? -9.821 -1.094 9.615 1.00 82.44 88 MET A O 1
ATOM 660 N N . PHE A 1 89 ? -8.511 -2.844 9.165 1.00 82.56 89 PHE A N 1
ATOM 661 C CA . PHE A 1 89 ? -9.138 -3.714 10.166 1.00 82.56 89 PHE A CA 1
ATOM 662 C C . PHE A 1 89 ? -9.113 -3.101 11.579 1.00 82.56 89 PHE A C 1
ATOM 664 O O . PHE A 1 89 ? -10.134 -3.070 12.268 1.00 82.56 89 PHE A O 1
ATOM 671 N N . SER A 1 90 ? -7.976 -2.526 11.977 1.00 80.38 90 SER A N 1
ATOM 672 C CA . SER A 1 90 ? -7.805 -1.818 13.252 1.00 80.38 90 SER A CA 1
ATOM 673 C C . SER A 1 90 ? -8.760 -0.625 13.412 1.00 80.38 90 SER A C 1
ATOM 675 O O . SER A 1 90 ? -9.308 -0.407 14.493 1.00 80.38 90 SER A O 1
ATOM 677 N N . ALA A 1 91 ? -9.035 0.118 12.335 1.00 77.25 91 ALA A N 1
ATOM 678 C CA . ALA A 1 91 ? -9.982 1.233 12.362 1.00 77.25 91 ALA A CA 1
ATOM 679 C C . ALA A 1 91 ? -11.453 0.784 12.493 1.00 77.25 91 ALA A C 1
ATOM 681 O O . ALA A 1 91 ? -12.270 1.531 13.032 1.00 77.25 91 ALA A O 1
ATOM 682 N N . TYR A 1 92 ? -11.800 -0.424 12.033 1.00 76.31 92 TYR A N 1
ATOM 683 C CA . TYR A 1 92 ? -13.159 -0.985 12.143 1.00 76.31 92 TYR A CA 1
ATOM 684 C C . TYR A 1 92 ? -13.402 -1.773 13.439 1.00 76.31 92 TYR A C 1
ATOM 686 O O . TYR A 1 92 ? -14.548 -1.895 13.871 1.00 76.31 92 TYR A O 1
ATOM 694 N N . LEU A 1 93 ? -12.343 -2.248 14.097 1.00 75.94 93 LEU A N 1
ATOM 695 C CA . LEU A 1 93 ? -12.393 -2.914 15.402 1.00 75.94 93 LEU A CA 1
ATOM 696 C C . LEU A 1 93 ? -13.224 -2.153 16.462 1.00 75.94 93 LEU A C 1
ATOM 698 O O . LEU A 1 93 ? -14.142 -2.751 17.021 1.00 75.94 93 LEU A O 1
ATOM 702 N N . PRO A 1 94 ? -13.001 -0.850 16.737 1.00 70.31 94 PRO A N 1
ATOM 703 C CA . PRO A 1 94 ? -13.767 -0.149 17.767 1.00 70.31 94 PRO A CA 1
ATOM 704 C C . PRO A 1 94 ? -15.267 -0.058 17.454 1.00 70.31 94 PRO A C 1
ATOM 706 O O . PRO A 1 94 ? -16.073 -0.044 18.373 1.00 70.31 94 PRO A O 1
ATOM 709 N N . PHE A 1 95 ? -15.659 -0.056 16.179 1.00 69.38 95 PHE A N 1
ATOM 710 C CA . PHE A 1 95 ? -17.070 -0.037 15.790 1.00 69.38 95 PHE A CA 1
ATOM 711 C C . PHE A 1 95 ? -17.782 -1.372 16.061 1.00 69.38 95 PHE A C 1
ATOM 713 O O . PHE A 1 95 ? -18.976 -1.380 16.337 1.00 69.38 95 PHE A O 1
ATOM 720 N N . LEU A 1 96 ? -17.063 -2.497 15.984 1.00 69.94 96 LEU A N 1
ATOM 721 C CA . LEU A 1 96 ? -17.631 -3.827 16.230 1.00 69.94 96 LEU A CA 1
ATOM 722 C C . LEU A 1 96 ? -17.754 -4.158 17.721 1.00 69.94 96 LEU A C 1
ATOM 724 O O . LEU A 1 96 ? -18.666 -4.886 18.101 1.00 69.94 96 LEU A O 1
ATOM 728 N N . PHE A 1 97 ? -16.838 -3.652 18.553 1.00 72.06 97 PHE A N 1
ATOM 729 C CA . PHE A 1 97 ? -16.754 -4.042 19.964 1.00 72.06 97 PHE A CA 1
ATOM 730 C C . PHE A 1 97 ? -17.237 -2.981 20.953 1.00 72.06 97 PHE A C 1
ATOM 732 O O . PHE A 1 97 ? -17.609 -3.349 22.067 1.00 72.06 97 PHE A O 1
ATOM 739 N N . LEU A 1 98 ? -17.243 -1.689 20.601 1.00 71.38 98 LEU A N 1
ATOM 740 C CA . LEU A 1 98 ? -17.812 -0.681 21.492 1.00 71.38 98 LEU A CA 1
ATOM 741 C C . LEU A 1 98 ? -19.304 -0.492 21.194 1.00 71.38 98 LEU A C 1
ATOM 743 O O . LEU A 1 98 ? -19.659 -0.166 20.059 1.00 71.38 98 LEU A O 1
ATOM 747 N N . PRO A 1 99 ? -20.190 -0.631 22.198 1.00 63.50 99 PRO A N 1
ATOM 748 C CA . PRO A 1 99 ? -21.559 -0.170 22.055 1.00 63.50 99 PRO A CA 1
ATOM 749 C C . PRO A 1 99 ? -21.540 1.342 21.818 1.00 63.50 99 PRO A C 1
ATOM 751 O O . PRO A 1 99 ? -20.792 2.079 22.464 1.00 63.50 99 PRO A O 1
ATOM 754 N N . ASN A 1 100 ? -22.364 1.799 20.877 1.00 62.81 100 ASN A N 1
ATOM 755 C CA . ASN A 1 100 ? -22.573 3.215 20.608 1.00 62.81 100 ASN A CA 1
ATOM 756 C C . ASN A 1 100 ? -23.262 3.839 21.831 1.00 62.81 100 ASN A C 1
ATOM 758 O O . ASN A 1 100 ? -24.488 3.857 21.930 1.00 62.81 100 ASN A O 1
ATOM 762 N N . VAL A 1 101 ? -22.471 4.264 22.816 1.00 62.97 101 VAL A N 1
ATOM 763 C CA . VAL A 1 101 ? -22.955 5.030 23.962 1.00 62.97 101 VAL A CA 1
ATOM 764 C C . VAL A 1 101 ? -23.345 6.405 23.443 1.00 62.97 101 VAL A C 1
ATOM 766 O O . VAL A 1 101 ? -22.509 7.294 23.287 1.00 62.97 101 VAL A O 1
ATOM 769 N N . ALA A 1 102 ? -24.633 6.552 23.127 1.00 66.38 102 ALA A N 1
ATOM 770 C CA . ALA A 1 102 ? -25.236 7.848 22.873 1.00 66.38 102 ALA A CA 1
ATOM 771 C C . ALA A 1 102 ? -24.856 8.797 24.025 1.00 66.38 102 ALA A C 1
ATOM 773 O O . ALA A 1 102 ? -24.896 8.380 25.189 1.00 66.38 102 ALA A O 1
ATOM 774 N N . PRO A 1 103 ? -24.460 10.049 23.739 1.00 61.62 103 PRO A N 1
ATOM 775 C CA . PRO A 1 103 ? -24.115 10.991 24.789 1.00 61.62 103 PRO A CA 1
ATOM 776 C C . PRO A 1 103 ? -25.353 11.221 25.665 1.00 61.62 103 PRO A C 1
ATOM 778 O O . PRO A 1 103 ? -26.330 11.827 25.235 1.00 61.62 103 PRO A O 1
ATOM 781 N N . SER A 1 104 ? -25.318 10.704 26.895 1.00 63.06 104 SER A N 1
ATOM 782 C CA . SER A 1 104 ? -26.322 10.959 27.928 1.00 63.06 104 SER A CA 1
ATOM 783 C C . SER A 1 104 ? -26.239 12.431 28.348 1.00 63.06 104 SER A C 1
ATOM 785 O O . SER A 1 104 ? -25.484 12.792 29.249 1.00 63.06 104 SER A O 1
ATOM 787 N N . GLN A 1 105 ? -26.999 13.282 27.667 1.00 63.75 105 GLN A N 1
ATOM 788 C CA . GLN A 1 105 ? -27.224 14.699 27.962 1.00 63.75 105 GLN A CA 1
ATOM 789 C C . GLN A 1 105 ? -28.758 14.870 27.996 1.00 63.75 105 GLN A C 1
ATOM 791 O O . GLN A 1 105 ? -29.400 14.436 27.048 1.00 63.75 105 GLN A O 1
ATOM 796 N N . VAL A 1 106 ? -29.478 15.421 28.982 1.00 64.19 106 VAL A N 1
ATOM 797 C CA . VAL A 1 106 ? -29.241 16.108 30.271 1.00 64.19 106 VAL A CA 1
ATOM 798 C C . VAL A 1 106 ? -30.557 15.944 31.076 1.00 64.19 106 VAL A C 1
ATOM 800 O O . VAL A 1 106 ? -31.616 16.033 30.450 1.00 64.19 106 VAL A O 1
ATOM 803 N N . PRO A 1 107 ? -30.592 15.783 32.414 1.00 68.94 107 PRO A N 1
ATOM 804 C CA . PRO A 1 107 ? -31.811 16.085 33.166 1.00 68.94 107 PRO A CA 1
ATOM 805 C C . PRO A 1 107 ? -31.963 17.607 33.286 1.00 68.94 107 PRO A C 1
ATOM 807 O O . PRO A 1 107 ? -31.104 18.268 33.869 1.00 68.94 107 PRO A O 1
ATOM 810 N N . LEU A 1 108 ? -33.035 18.168 32.717 1.00 72.50 108 LEU A N 1
ATOM 811 C CA . LEU A 1 108 ? -33.400 19.571 32.933 1.00 72.50 108 LEU A CA 1
ATOM 812 C C . LEU A 1 108 ? -33.638 19.823 34.434 1.00 72.50 108 LEU A C 1
ATOM 814 O O . LEU A 1 108 ? -34.444 19.100 35.028 1.00 72.50 108 LEU A O 1
ATOM 818 N N . PRO A 1 109 ? -33.001 20.834 35.053 1.00 75.75 109 PRO A N 1
ATOM 819 C CA . PRO A 1 109 ? -33.474 21.347 36.331 1.00 75.75 109 PRO A CA 1
ATOM 820 C C . PRO A 1 109 ? -34.847 22.014 36.128 1.00 75.75 109 PRO A C 1
ATOM 822 O O . PRO A 1 109 ? -35.014 22.814 35.205 1.00 75.75 109 PRO A O 1
ATOM 825 N N . GLN A 1 110 ? -35.816 21.607 36.956 1.00 69.75 110 GLN A N 1
ATOM 826 C CA . GLN A 1 110 ? -37.159 22.193 37.068 1.00 69.75 110 GLN A CA 1
ATOM 827 C C . GLN A 1 110 ? -37.133 23.514 37.835 1.00 69.75 110 GLN A C 1
ATOM 829 O O . GLN A 1 110 ? -36.258 23.651 38.721 1.00 69.75 110 GLN A O 1
#

pLDDT: mean 72.1, std 10.17, range [38.34, 84.94]

InterPro domains:
  IPR005351 PAT complex subunit Asterix [PF03669] (6-93)

Sequence (110 aa):
MSQSTQADPRDPSAEVPLSLPKAWRKEAPDGLAAISMFLSGAVMVMRNRYFAWPALLVAVASYVSAKPMRQKDGGSGFSGIVFAFAAMFSAYLPFLFLPNVAPSQVPLPQ

Radius of gyration: 28.34 Å; chains: 1; bounding box: 71×56×83 Å